Protein AF-A0A1F7NJ65-F1 (afdb_monomer_lite)

Structure (mmCIF, N/CA/C/O backbone):
data_AF-A0A1F7NJ65-F1
#
_entry.id   AF-A0A1F7NJ65-F1
#
loop_
_atom_site.group_PDB
_atom_site.id
_atom_site.type_symbol
_atom_site.label_atom_id
_atom_site.label_alt_id
_atom_site.label_comp_id
_atom_site.label_asym_id
_atom_site.label_entity_id
_atom_site.label_seq_id
_atom_site.pdbx_PDB_ins_code
_atom_site.Cartn_x
_atom_site.Cartn_y
_atom_site.Cartn_z
_atom_site.occupancy
_atom_site.B_iso_or_equiv
_atom_site.auth_seq_id
_atom_site.auth_comp_id
_atom_site.auth_asym_id
_atom_site.auth_atom_id
_atom_site.pdbx_PDB_model_num
ATOM 1 N N . MET A 1 1 ? -47.596 -19.949 31.030 1.00 44.94 1 MET A N 1
ATOM 2 C CA . MET A 1 1 ? -46.712 -19.022 31.767 1.00 44.94 1 MET A CA 1
ATOM 3 C C . MET A 1 1 ? -45.268 -19.390 31.448 1.00 44.94 1 MET A C 1
ATOM 5 O O . MET A 1 1 ? -44.764 -20.345 32.017 1.00 44.94 1 MET A O 1
ATOM 9 N N . ILE A 1 2 ? -44.649 -18.710 30.479 1.00 53.03 2 ILE A N 1
ATOM 10 C CA . ILE A 1 2 ? -43.220 -18.814 30.132 1.00 53.03 2 ILE A CA 1
ATOM 11 C C . ILE A 1 2 ? -42.783 -17.367 29.855 1.00 53.03 2 ILE A C 1
ATOM 13 O O . ILE A 1 2 ? -43.378 -16.756 28.965 1.00 53.03 2 ILE A O 1
ATOM 17 N N . PRO A 1 3 ? -41.855 -16.763 30.617 1.00 53.38 3 PRO A N 1
ATOM 18 C CA . PRO A 1 3 ? -41.428 -15.400 30.338 1.00 53.38 3 PRO A CA 1
ATOM 19 C C . PRO A 1 3 ? -40.442 -15.397 29.163 1.00 53.38 3 PRO A C 1
ATOM 21 O O . PRO A 1 3 ? -39.462 -16.140 29.154 1.00 53.38 3 PRO A O 1
ATOM 24 N N . ALA A 1 4 ? -40.718 -14.558 28.165 1.00 57.25 4 ALA A N 1
ATOM 25 C CA . ALA A 1 4 ? -39.802 -14.259 27.073 1.00 57.25 4 ALA A CA 1
ATOM 26 C C . ALA A 1 4 ? -38.703 -13.315 27.586 1.00 57.25 4 ALA A C 1
ATOM 28 O O . ALA A 1 4 ? -38.975 -12.173 27.952 1.00 57.25 4 ALA A O 1
ATOM 29 N N . ILE A 1 5 ? -37.469 -13.811 27.643 1.00 63.97 5 ILE A N 1
ATOM 30 C CA . ILE A 1 5 ? -36.283 -13.043 28.034 1.00 63.97 5 ILE A CA 1
ATOM 31 C C . ILE A 1 5 ? -35.740 -12.352 26.772 1.00 63.97 5 ILE A C 1
ATOM 33 O O . ILE A 1 5 ? -35.485 -13.045 25.784 1.00 63.97 5 ILE A O 1
ATOM 37 N N . PRO A 1 6 ? -35.549 -11.020 26.757 1.00 54.94 6 PRO A N 1
ATOM 38 C CA . PRO A 1 6 ? -34.983 -10.344 25.601 1.00 54.94 6 PRO A CA 1
ATOM 39 C C . PRO A 1 6 ? -33.472 -10.599 25.553 1.00 54.94 6 PRO A C 1
ATOM 41 O O . PRO A 1 6 ? -32.738 -10.300 26.495 1.00 54.94 6 PRO A O 1
ATOM 44 N N . LEU A 1 7 ? -33.010 -11.170 24.440 1.00 59.16 7 LEU A N 1
ATOM 45 C CA . LEU A 1 7 ? -31.597 -11.402 24.157 1.00 59.16 7 LEU A CA 1
ATOM 46 C C . LEU A 1 7 ? -30.949 -10.058 23.780 1.00 59.16 7 LEU A C 1
ATOM 48 O O . LEU A 1 7 ? -30.997 -9.622 22.631 1.00 59.16 7 LEU A O 1
ATOM 52 N N . ILE A 1 8 ? -30.393 -9.360 24.768 1.00 63.00 8 ILE A N 1
ATOM 53 C CA . ILE A 1 8 ? -29.654 -8.113 24.551 1.00 63.00 8 ILE A CA 1
ATOM 54 C C . ILE A 1 8 ? -28.305 -8.476 23.913 1.00 63.00 8 ILE A C 1
ATOM 56 O O . ILE A 1 8 ? -27.400 -8.967 24.585 1.00 63.00 8 ILE A O 1
ATOM 60 N N . PHE A 1 9 ? -28.169 -8.246 22.606 1.00 57.50 9 PHE A N 1
ATOM 61 C CA . PHE A 1 9 ? -26.882 -8.292 21.910 1.00 57.50 9 PHE A CA 1
ATOM 62 C C . PHE A 1 9 ? -26.057 -7.062 22.315 1.00 57.50 9 PHE A C 1
ATOM 64 O O . PHE A 1 9 ? -26.206 -5.977 21.755 1.00 57.50 9 PHE A O 1
ATOM 71 N N . ALA A 1 10 ? -25.192 -7.223 23.314 1.00 59.59 10 ALA A N 1
ATOM 72 C CA . ALA A 1 10 ? -24.169 -6.237 23.629 1.00 59.59 10 ALA A CA 1
ATOM 73 C C . ALA A 1 10 ? -23.099 -6.249 22.522 1.00 59.59 10 ALA A C 1
ATOM 75 O O . ALA A 1 10 ? -22.352 -7.217 22.374 1.00 59.59 10 ALA A O 1
ATOM 76 N N . ALA A 1 11 ? -23.025 -5.178 21.730 1.00 58.81 11 ALA A N 1
ATOM 77 C CA . ALA A 1 11 ? -21.927 -4.953 20.798 1.00 58.81 11 ALA A CA 1
ATOM 78 C C . ALA A 1 11 ? -20.676 -4.543 21.593 1.00 58.81 11 ALA A C 1
ATOM 80 O O . ALA A 1 11 ? -20.576 -3.416 22.077 1.00 58.81 11 ALA A O 1
ATOM 81 N N . ALA A 1 12 ? -19.729 -5.465 21.758 1.00 56.62 12 ALA A N 1
ATOM 82 C CA . ALA A 1 12 ? -18.432 -5.162 22.348 1.00 56.62 12 ALA A CA 1
ATOM 83 C C . ALA A 1 12 ? -17.613 -4.295 21.376 1.00 56.62 12 ALA A C 1
ATOM 85 O O . ALA A 1 12 ? -17.149 -4.771 20.339 1.00 56.62 12 ALA A O 1
ATOM 86 N N . ALA A 1 13 ? -17.433 -3.017 21.710 1.00 57.75 13 ALA A N 1
ATOM 87 C CA . ALA A 1 13 ? -16.469 -2.152 21.045 1.00 57.75 13 ALA A CA 1
ATOM 88 C C . ALA A 1 13 ? -15.057 -2.543 21.511 1.00 57.75 13 ALA A C 1
ATOM 90 O O . ALA A 1 13 ? -14.641 -2.203 22.617 1.00 57.75 13 ALA A O 1
ATOM 91 N N . PHE A 1 14 ? -14.328 -3.288 20.678 1.00 50.97 14 PHE A N 1
ATOM 92 C CA . PHE A 1 14 ? -12.894 -3.508 20.871 1.00 50.97 14 PHE A CA 1
ATOM 93 C C . PHE A 1 14 ? -12.166 -2.179 20.636 1.00 50.97 14 PHE A C 1
ATOM 95 O O . PHE A 1 14 ? -12.071 -1.706 19.502 1.00 50.97 14 PHE A O 1
ATOM 102 N N . ALA A 1 15 ? -11.693 -1.556 21.715 1.00 53.38 15 ALA A N 1
ATOM 103 C CA . ALA A 1 15 ? -10.816 -0.397 21.637 1.00 53.38 15 ALA A CA 1
ATOM 104 C C . ALA A 1 15 ? -9.479 -0.813 21.005 1.00 53.38 15 ALA A C 1
ATOM 106 O O . ALA A 1 15 ? -8.904 -1.831 21.382 1.00 53.38 15 ALA A O 1
ATOM 107 N N . ALA A 1 16 ? -9.001 -0.030 20.035 1.00 57.25 16 ALA A N 1
ATOM 108 C CA . ALA A 1 16 ? -7.691 -0.223 19.429 1.00 57.25 16 ALA A CA 1
ATOM 109 C C . ALA A 1 16 ? -6.605 -0.022 20.498 1.00 57.25 16 ALA A C 1
ATOM 111 O O . ALA A 1 16 ? -6.458 1.073 21.042 1.00 57.25 16 ALA A O 1
ATOM 112 N N . SER A 1 17 ? -5.870 -1.083 20.820 1.00 55.56 17 SER A N 1
ATOM 113 C CA . SER A 1 17 ? -4.742 -1.044 21.747 1.00 55.56 17 SER A CA 1
ATOM 114 C C . SER A 1 17 ? -3.688 -0.054 21.246 1.00 55.56 17 SER A C 1
ATOM 116 O O . SER A 1 17 ? -3.368 -0.034 20.060 1.00 55.56 17 SER A O 1
ATOM 118 N N . GLY A 1 18 ? -3.114 0.758 22.141 1.00 64.69 18 GLY A N 1
ATOM 119 C CA . GLY A 1 18 ? -2.093 1.771 21.814 1.00 64.69 18 GLY A CA 1
ATOM 120 C C . GLY A 1 18 ? -0.747 1.216 21.322 1.00 64.69 18 GLY A C 1
ATOM 121 O O . GLY A 1 18 ? 0.216 1.968 21.202 1.00 64.69 18 GLY A O 1
ATOM 122 N N . VAL A 1 19 ? -0.665 -0.089 21.056 1.00 71.56 19 VAL A N 1
ATOM 123 C CA . VAL A 1 19 ? 0.489 -0.737 20.436 1.00 71.56 19 VAL A CA 1
ATOM 124 C C . VAL A 1 19 ? 0.377 -0.550 18.928 1.00 71.56 19 VAL A C 1
ATOM 126 O O . VAL A 1 19 ? -0.487 -1.141 18.278 1.00 71.56 19 VAL A O 1
ATOM 129 N N . THR A 1 20 ? 1.250 0.285 18.370 1.00 85.75 20 THR A N 1
ATOM 130 C CA . THR A 1 20 ? 1.379 0.467 16.926 1.00 85.75 20 THR A CA 1
ATOM 131 C C . THR A 1 20 ? 2.460 -0.458 16.373 1.00 85.75 20 THR A C 1
ATOM 133 O O . THR A 1 20 ? 3.559 -0.579 16.910 1.00 85.75 20 THR A O 1
ATOM 136 N N . GLY A 1 21 ? 2.122 -1.153 15.293 1.00 92.00 21 GLY A N 1
ATOM 137 C CA . GLY A 1 21 ? 3.034 -1.921 14.462 1.00 92.00 21 GLY A CA 1
ATOM 138 C C . GLY A 1 21 ? 3.234 -1.252 13.105 1.00 92.00 21 GLY A C 1
ATOM 139 O O . GLY A 1 21 ? 2.651 -0.211 12.796 1.00 92.00 21 GLY A O 1
ATOM 140 N N . VAL A 1 22 ? 4.067 -1.874 12.275 1.00 95.06 22 VAL A N 1
ATOM 141 C CA . VAL A 1 22 ? 4.400 -1.364 10.944 1.00 95.06 22 VAL A CA 1
ATOM 142 C C . VAL A 1 22 ? 4.091 -2.424 9.903 1.00 95.06 22 VAL A C 1
ATOM 144 O O . VAL A 1 22 ? 4.609 -3.537 9.972 1.00 95.06 22 VAL A O 1
ATOM 147 N N . ILE A 1 23 ? 3.305 -2.046 8.900 1.00 94.75 23 ILE A N 1
ATOM 148 C CA . ILE A 1 23 ? 3.167 -2.799 7.657 1.00 94.75 23 ILE A CA 1
ATOM 149 C C . ILE A 1 23 ? 4.142 -2.194 6.649 1.00 94.75 23 ILE A C 1
ATOM 151 O O . ILE A 1 23 ? 4.025 -1.023 6.284 1.00 94.75 23 ILE A O 1
ATOM 155 N N . GLU A 1 24 ? 5.099 -2.998 6.198 1.00 94.44 24 GLU A N 1
ATOM 156 C CA . GLU A 1 24 ? 6.103 -2.611 5.211 1.00 94.44 24 GLU A CA 1
ATOM 157 C C . GLU A 1 24 ? 6.141 -3.638 4.077 1.00 94.44 24 GLU A C 1
ATOM 159 O O . GLU A 1 24 ? 5.986 -4.837 4.312 1.00 94.44 24 GLU A O 1
ATOM 164 N N . GLY A 1 25 ? 6.347 -3.176 2.846 1.00 91.25 25 GLY A N 1
ATOM 165 C CA . GLY A 1 25 ? 6.436 -4.056 1.687 1.00 91.25 25 GLY A CA 1
ATOM 166 C C . GLY A 1 25 ? 7.095 -3.393 0.486 1.00 91.25 25 GLY A C 1
ATOM 167 O O . GLY A 1 25 ? 7.250 -2.173 0.432 1.00 91.25 25 GLY A O 1
ATOM 168 N N . ALA A 1 26 ? 7.491 -4.215 -0.485 1.00 90.88 26 ALA A N 1
ATOM 169 C CA . ALA A 1 26 ? 7.996 -3.742 -1.768 1.00 90.88 26 ALA A CA 1
ATOM 170 C C . ALA A 1 26 ? 6.833 -3.351 -2.693 1.00 90.88 26 ALA A C 1
ATOM 172 O O . ALA A 1 26 ? 5.807 -4.031 -2.729 1.00 90.88 26 ALA A O 1
ATOM 173 N N . LEU A 1 27 ? 7.018 -2.282 -3.464 1.00 89.56 27 LEU A N 1
ATOM 174 C CA . LEU A 1 27 ? 6.089 -1.832 -4.495 1.00 89.56 27 LEU A CA 1
ATOM 175 C C . LEU A 1 27 ? 6.560 -2.325 -5.857 1.00 89.56 27 LEU A C 1
ATOM 177 O O . LEU A 1 27 ? 7.733 -2.195 -6.187 1.00 89.56 27 LEU A O 1
ATOM 181 N N . GLY A 1 28 ? 5.639 -2.871 -6.644 1.00 84.75 28 GLY A N 1
ATOM 182 C CA . GLY A 1 28 ? 5.859 -3.214 -8.045 1.00 84.75 28 GLY A CA 1
ATOM 183 C C . GLY A 1 28 ? 4.660 -2.768 -8.868 1.00 84.75 28 GLY A C 1
ATOM 184 O O . GLY A 1 28 ? 3.524 -2.881 -8.406 1.00 84.75 28 GLY A O 1
ATOM 185 N N . TYR A 1 29 ? 4.913 -2.258 -10.070 1.00 84.62 29 TYR A N 1
ATOM 186 C CA . TYR A 1 29 ? 3.882 -1.768 -10.978 1.00 84.62 29 TYR A CA 1
ATOM 187 C C . TYR A 1 29 ? 4.115 -2.345 -12.382 1.00 84.62 29 TYR A C 1
ATOM 189 O O . TYR A 1 29 ? 5.256 -2.335 -12.844 1.00 84.62 29 TYR A O 1
ATOM 197 N N . PRO A 1 30 ? 3.080 -2.877 -13.060 1.00 76.50 30 PRO A N 1
ATOM 198 C CA . PRO A 1 30 ? 3.196 -3.415 -14.414 1.00 76.50 30 PRO A CA 1
ATOM 199 C C . PRO A 1 30 ? 3.249 -2.276 -15.451 1.00 76.50 30 PRO A C 1
ATOM 201 O O . PRO A 1 30 ? 2.320 -2.080 -16.230 1.00 76.50 30 PRO A O 1
ATOM 204 N N . GLY A 1 31 ? 4.327 -1.493 -15.428 1.00 76.81 31 GLY A N 1
ATOM 205 C CA . GLY A 1 31 ? 4.576 -0.349 -16.305 1.00 76.81 31 GLY A CA 1
ATOM 206 C C . GLY A 1 31 ? 5.980 0.217 -16.086 1.00 76.81 31 GLY A C 1
ATOM 207 O O . GLY A 1 31 ? 6.716 -0.277 -15.234 1.00 76.81 31 GLY A O 1
ATOM 208 N N . GLU A 1 32 ? 6.357 1.238 -16.857 1.00 75.69 32 GLU A N 1
ATOM 209 C CA . GLU A 1 32 ? 7.694 1.846 -16.747 1.00 75.69 32 GLU A CA 1
ATOM 210 C C . GLU A 1 32 ? 7.857 2.681 -15.470 1.00 75.69 32 GLU A C 1
ATOM 212 O O . GLU A 1 32 ? 8.942 2.721 -14.896 1.00 75.69 32 GLU A O 1
ATOM 217 N N . GLU A 1 33 ? 6.771 3.288 -14.984 1.00 80.81 33 GLU A N 1
ATOM 218 C CA . GLU A 1 33 ? 6.784 4.165 -13.813 1.00 80.81 33 GLU A CA 1
ATOM 219 C C . GLU A 1 33 ? 5.571 3.923 -12.909 1.00 80.81 33 GLU A C 1
ATOM 221 O O . GLU A 1 33 ? 4.470 3.613 -13.373 1.00 80.81 33 GLU A O 1
ATOM 226 N N . ILE A 1 34 ? 5.772 4.085 -11.598 1.00 83.44 34 ILE A N 1
ATOM 227 C CA . ILE A 1 34 ? 4.690 4.040 -10.612 1.00 83.44 34 ILE A CA 1
ATOM 228 C C . ILE A 1 34 ? 3.962 5.392 -10.621 1.00 83.44 34 ILE A C 1
ATOM 230 O O . ILE A 1 34 ? 4.623 6.419 -10.453 1.00 83.44 34 ILE A O 1
ATOM 234 N N . PRO A 1 35 ? 2.620 5.427 -10.743 1.00 84.56 35 PRO A N 1
ATOM 235 C CA . PRO A 1 35 ? 1.873 6.679 -10.687 1.00 84.56 35 PRO A CA 1
ATOM 236 C C . PRO A 1 35 ? 2.151 7.447 -9.387 1.00 84.56 35 PRO A C 1
ATOM 238 O O . PRO A 1 35 ? 2.067 6.883 -8.295 1.00 84.56 35 PRO A O 1
ATOM 241 N N . GLY A 1 36 ? 2.459 8.743 -9.488 1.00 85.38 36 GLY A N 1
ATOM 242 C CA . GLY A 1 36 ? 2.779 9.582 -8.321 1.00 85.38 36 GLY A CA 1
ATOM 243 C C . GLY A 1 36 ? 1.597 9.815 -7.371 1.00 85.38 36 GLY A C 1
ATOM 244 O O . GLY A 1 36 ? 1.785 10.204 -6.223 1.00 85.38 36 GLY A O 1
ATOM 245 N N . ASP A 1 37 ? 0.377 9.558 -7.836 1.00 90.00 37 ASP A N 1
ATOM 246 C CA . ASP A 1 37 ? -0.855 9.601 -7.051 1.00 90.00 37 ASP A CA 1
ATOM 247 C C . ASP A 1 37 ? -1.242 8.229 -6.467 1.00 90.00 37 ASP A C 1
ATOM 249 O O . ASP A 1 37 ? -2.275 8.103 -5.797 1.00 90.00 37 ASP A O 1
ATOM 253 N N . MET A 1 38 ? -0.439 7.191 -6.731 1.00 92.06 38 MET A N 1
ATOM 254 C CA . MET A 1 38 ? -0.644 5.872 -6.156 1.00 92.06 38 MET A CA 1
ATOM 255 C C . MET A 1 38 ? -0.407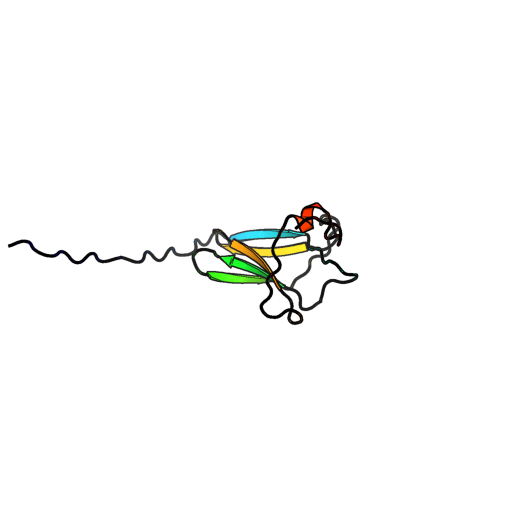 5.931 -4.648 1.00 92.06 38 MET A C 1
ATOM 257 O O . MET A 1 38 ? 0.572 6.488 -4.159 1.00 92.06 38 MET A O 1
ATOM 261 N N . LYS A 1 39 ? -1.310 5.309 -3.898 1.00 94.38 39 LYS A N 1
ATOM 262 C CA . LYS A 1 39 ? -1.179 5.133 -2.455 1.00 94.38 39 LYS A CA 1
ATOM 263 C C . LYS A 1 39 ? -1.447 3.694 -2.068 1.00 94.38 39 LYS A C 1
ATOM 265 O O . LYS A 1 39 ? -2.234 2.998 -2.713 1.00 94.38 39 LYS A O 1
ATOM 270 N N . VAL A 1 40 ? -0.832 3.281 -0.969 1.00 95.44 40 VAL A N 1
ATOM 271 C CA . VAL A 1 40 ? -1.083 1.987 -0.339 1.00 95.44 40 VAL A CA 1
ATOM 272 C C . VAL A 1 40 ? -1.917 2.220 0.906 1.00 95.44 40 VAL A C 1
ATOM 274 O O . VAL A 1 40 ? -1.585 3.073 1.726 1.00 95.44 40 VAL A O 1
ATOM 277 N N . CYS A 1 41 ? -3.003 1.472 1.041 1.00 96.25 41 CYS A N 1
ATOM 278 C CA . CYS A 1 41 ? -3.913 1.541 2.170 1.00 96.25 41 CYS A CA 1
ATOM 279 C C . CYS A 1 41 ? -4.009 0.179 2.857 1.00 96.25 41 CYS A C 1
ATOM 281 O O . CYS A 1 41 ? -4.091 -0.858 2.201 1.00 96.25 41 CYS A O 1
ATOM 283 N N . ALA A 1 42 ? -4.042 0.196 4.184 1.00 96.81 42 ALA A N 1
ATOM 284 C CA . ALA A 1 42 ? -4.370 -0.938 5.029 1.00 96.81 42 ALA A CA 1
ATOM 285 C C . ALA A 1 42 ? -5.749 -0.696 5.657 1.00 96.81 42 ALA A C 1
ATOM 287 O O . ALA A 1 42 ? -5.927 0.238 6.437 1.00 96.81 42 ALA A O 1
ATOM 288 N N . GLU A 1 43 ? -6.732 -1.526 5.314 1.00 96.81 43 GLU A N 1
ATOM 289 C CA . GLU A 1 43 ? -8.085 -1.478 5.876 1.00 96.81 43 GLU A CA 1
ATOM 290 C C . GLU A 1 43 ? -8.229 -2.529 6.973 1.00 96.81 43 GLU A C 1
ATOM 292 O O . GLU A 1 43 ? -8.077 -3.724 6.712 1.00 96.81 43 GL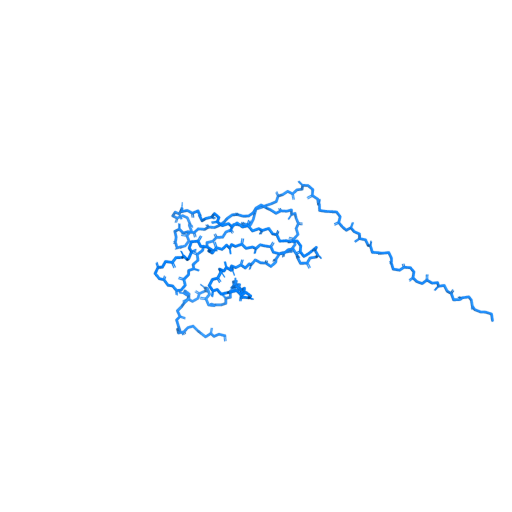U A O 1
ATOM 297 N N . ASN A 1 44 ? -8.525 -2.096 8.198 1.00 95.94 44 ASN A N 1
ATOM 298 C CA . ASN A 1 44 ? -8.760 -3.006 9.310 1.00 95.94 44 ASN A CA 1
ATOM 299 C C . ASN A 1 44 ? -10.033 -3.823 9.047 1.00 95.94 44 ASN A C 1
ATOM 301 O O . ASN A 1 44 ? -11.110 -3.278 8.801 1.00 95.94 44 ASN A O 1
ATOM 305 N N . LEU A 1 45 ? -9.926 -5.146 9.129 1.00 94.69 45 LEU A N 1
ATOM 306 C CA . LEU A 1 45 ? -11.019 -6.064 8.819 1.00 94.69 45 LEU A CA 1
ATOM 307 C C . LEU A 1 45 ? -12.217 -5.928 9.763 1.00 94.69 45 LEU A C 1
ATOM 309 O O . LEU A 1 45 ? -13.342 -6.195 9.333 1.00 94.69 45 LEU A O 1
ATOM 313 N N . VAL A 1 46 ? -11.971 -5.522 11.011 1.00 94.12 46 VAL A N 1
ATOM 314 C CA . VAL A 1 46 ? -12.973 -5.401 12.075 1.00 94.12 46 VAL A CA 1
ATOM 315 C C . VAL A 1 46 ? -13.560 -3.994 12.096 1.00 94.12 46 VAL A C 1
ATOM 317 O O . VAL A 1 46 ? -14.767 -3.839 11.947 1.00 94.12 46 VAL A O 1
ATOM 320 N N . THR A 1 47 ? -12.720 -2.965 12.234 1.00 93.94 47 THR A N 1
ATOM 321 C CA . THR A 1 47 ? -13.187 -1.577 12.407 1.00 93.94 47 THR A CA 1
ATOM 322 C C . THR A 1 47 ? -13.495 -0.871 11.092 1.00 93.94 47 THR A C 1
ATOM 324 O O . THR A 1 47 ? -14.093 0.201 11.103 1.00 93.94 47 THR A O 1
ATOM 327 N N . LYS A 1 48 ? -13.063 -1.439 9.957 1.00 94.62 48 LYS A N 1
ATOM 328 C CA . LYS A 1 48 ? -13.107 -0.821 8.618 1.00 94.62 48 LYS A CA 1
ATOM 329 C C . LYS A 1 48 ? -12.324 0.488 8.496 1.00 94.62 48 LYS A C 1
ATOM 331 O O . LYS A 1 48 ? -12.381 1.143 7.458 1.00 94.62 48 LYS A O 1
ATOM 336 N N . GLN A 1 49 ? -11.544 0.850 9.515 1.00 95.00 49 GLN A N 1
ATOM 337 C CA . GLN A 1 49 ? -10.673 2.014 9.473 1.00 95.00 49 GLN A CA 1
ATOM 338 C C . GLN A 1 49 ? -9.525 1.789 8.487 1.00 95.00 49 GLN A C 1
ATOM 340 O O . GLN A 1 49 ? -8.915 0.718 8.467 1.00 95.00 49 GLN A O 1
ATOM 345 N N . GLN A 1 50 ? -9.230 2.808 7.682 1.00 95.38 50 GLN A N 1
ATOM 346 C CA . GLN A 1 50 ? -8.157 2.775 6.694 1.00 95.38 50 GLN A CA 1
ATOM 347 C C . GLN A 1 50 ? -6.977 3.639 7.125 1.00 95.38 50 GLN A C 1
ATOM 349 O O . GLN A 1 50 ? -7.152 4.769 7.579 1.00 95.38 50 GLN A O 1
ATOM 354 N N . TYR A 1 51 ? -5.779 3.110 6.906 1.00 95.75 51 TYR A N 1
ATOM 355 C CA . TYR A 1 51 ? -4.506 3.790 7.114 1.00 95.75 51 TYR A CA 1
ATOM 356 C C . TYR A 1 51 ? -3.769 3.793 5.782 1.00 95.75 51 TYR A C 1
ATOM 358 O O . TYR A 1 51 ? -3.468 2.725 5.254 1.00 95.75 51 TYR A O 1
ATOM 366 N N . CYS A 1 52 ? -3.524 4.969 5.209 1.00 95.50 52 CYS A N 1
ATOM 367 C CA . CYS A 1 52 ? -2.945 5.088 3.874 1.00 95.50 52 CYS A CA 1
ATOM 368 C C . CYS A 1 52 ? -1.625 5.852 3.900 1.00 95.50 52 CYS A C 1
ATOM 370 O O . CYS A 1 52 ? -1.474 6.817 4.646 1.00 95.50 52 CYS A O 1
ATOM 372 N N . THR A 1 53 ? -0.710 5.465 3.018 1.00 95.38 53 THR A N 1
ATOM 373 C CA . THR A 1 53 ? 0.524 6.195 2.734 1.00 95.38 53 THR A CA 1
ATOM 374 C C . THR A 1 53 ? 0.657 6.427 1.233 1.00 95.38 53 THR A C 1
ATOM 376 O O . THR A 1 53 ? 0.413 5.522 0.435 1.00 95.38 53 THR A O 1
ATOM 379 N N . ALA A 1 54 ? 1.031 7.648 0.858 1.00 93.06 54 ALA A N 1
ATOM 380 C CA . ALA A 1 54 ? 1.485 7.991 -0.492 1.00 93.06 54 ALA A CA 1
ATOM 381 C C . ALA A 1 54 ? 3.021 8.102 -0.557 1.00 93.06 54 ALA A C 1
ATOM 383 O O . ALA A 1 54 ? 3.584 8.430 -1.594 1.00 93.06 54 ALA A O 1
ATOM 384 N N . ALA A 1 55 ? 3.713 7.863 0.564 1.00 91.62 55 ALA A N 1
ATOM 385 C CA . ALA A 1 55 ? 5.163 7.936 0.614 1.00 91.62 55 ALA A CA 1
ATOM 386 C C . ALA A 1 55 ? 5.766 6.658 0.022 1.00 91.62 55 ALA A C 1
ATOM 388 O O . ALA A 1 55 ? 5.657 5.574 0.605 1.00 91.62 55 ALA A O 1
ATOM 389 N N . HIS A 1 56 ? 6.425 6.805 -1.123 1.00 91.19 56 HIS A N 1
ATOM 390 C CA . HIS A 1 56 ? 7.265 5.767 -1.702 1.00 91.19 56 HIS A CA 1
ATOM 391 C C . HIS A 1 56 ? 8.683 5.891 -1.145 1.00 91.19 56 HIS A 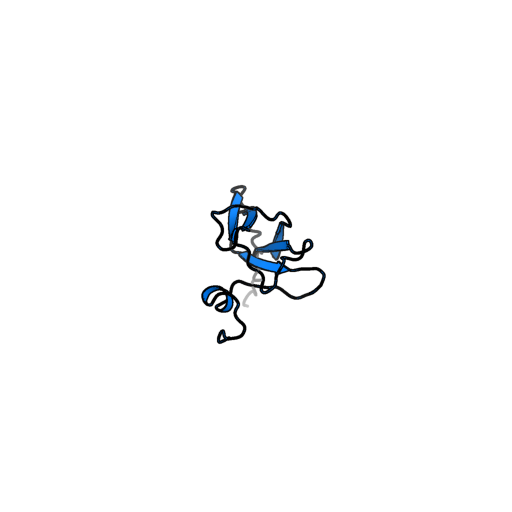C 1
ATOM 393 O O . HIS A 1 56 ? 9.269 6.971 -1.116 1.00 91.19 56 HIS A O 1
ATOM 399 N N . ILE A 1 57 ? 9.224 4.776 -0.665 1.00 93.19 57 ILE A N 1
ATOM 400 C CA . ILE A 1 57 ? 10.554 4.704 -0.066 1.00 93.19 57 ILE A CA 1
ATOM 401 C C . ILE A 1 57 ? 11.489 4.063 -1.083 1.00 93.19 57 ILE A C 1
ATOM 403 O O . ILE A 1 57 ? 11.376 2.867 -1.357 1.00 93.19 57 ILE A O 1
ATOM 407 N N . GLU A 1 58 ? 12.438 4.838 -1.595 1.00 91.56 58 GLU A N 1
ATOM 408 C CA . GLU A 1 58 ? 13.523 4.326 -2.427 1.00 91.56 58 GLU A CA 1
ATOM 409 C C . GLU A 1 58 ? 14.577 3.638 -1.562 1.00 91.56 58 GLU A C 1
ATOM 411 O O . GLU A 1 58 ? 15.221 4.248 -0.705 1.00 91.56 58 GLU A O 1
ATOM 416 N N . ASN A 1 59 ? 14.748 2.334 -1.756 1.00 91.94 59 ASN A N 1
ATO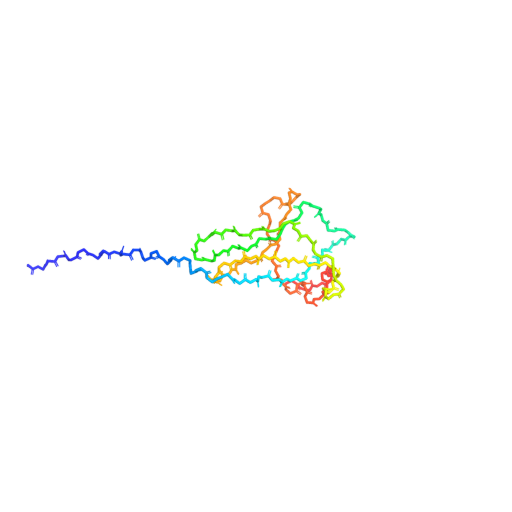M 417 C CA . ASN A 1 59 ? 15.777 1.568 -1.075 1.00 91.94 59 ASN A CA 1
ATOM 418 C C . ASN A 1 59 ? 16.086 0.270 -1.832 1.00 91.94 59 ASN A C 1
ATOM 420 O O . ASN A 1 59 ? 15.185 -0.491 -2.186 1.00 91.94 59 ASN A O 1
ATOM 424 N N . LYS A 1 60 ? 17.378 -0.042 -1.986 1.00 90.69 60 LYS A N 1
ATOM 425 C CA . LYS A 1 60 ? 17.864 -1.268 -2.644 1.00 90.69 60 LYS A CA 1
ATOM 426 C C . LYS A 1 60 ? 17.415 -2.566 -1.959 1.00 90.69 60 LYS A C 1
ATOM 428 O O . LYS A 1 60 ? 17.505 -3.624 -2.568 1.00 90.69 60 LYS A O 1
ATOM 433 N N . ARG A 1 61 ? 16.940 -2.504 -0.707 1.00 90.62 61 ARG A N 1
ATOM 434 C CA . ARG A 1 61 ? 16.377 -3.663 0.007 1.00 90.62 61 ARG A CA 1
ATOM 435 C C . ARG A 1 61 ? 15.042 -4.139 -0.568 1.00 90.62 61 ARG A C 1
ATOM 437 O O . ARG A 1 61 ? 14.669 -5.288 -0.350 1.00 90.62 61 ARG A O 1
ATOM 444 N N . TYR A 1 62 ? 14.303 -3.269 -1.258 1.00 88.69 62 TYR A N 1
ATOM 445 C CA . TYR A 1 62 ? 13.032 -3.639 -1.870 1.00 88.69 62 TYR A CA 1
ATOM 446 C C . TYR A 1 62 ? 13.263 -4.257 -3.248 1.00 88.69 62 TYR A C 1
ATOM 448 O O . TYR A 1 62 ? 14.099 -3.786 -4.015 1.00 88.69 62 TYR A O 1
ATOM 456 N N . ARG A 1 63 ? 12.472 -5.284 -3.586 1.00 83.69 63 ARG A N 1
ATOM 457 C CA . ARG A 1 63 ? 12.633 -6.085 -4.814 1.00 83.69 63 ARG A CA 1
ATOM 458 C C . ARG A 1 63 ? 12.711 -5.254 -6.102 1.00 83.69 63 ARG A C 1
ATOM 460 O O . ARG A 1 63 ? 13.437 -5.637 -7.009 1.00 83.69 63 ARG A O 1
ATOM 467 N N . TYR A 1 64 ? 11.985 -4.140 -6.168 1.00 82.44 64 TYR A N 1
ATOM 468 C CA . TYR A 1 64 ? 11.944 -3.244 -7.328 1.00 82.44 64 TYR A CA 1
ATOM 469 C C . TYR A 1 64 ? 12.479 -1.840 -6.997 1.00 82.44 64 TYR A C 1
ATOM 471 O O . TYR A 1 64 ? 12.105 -0.862 -7.632 1.00 82.44 64 TYR A O 1
ATOM 479 N N . GLY A 1 65 ? 13.303 -1.714 -5.950 1.00 87.50 65 GLY A N 1
ATOM 480 C CA . GLY A 1 65 ? 13.880 -0.440 -5.504 1.00 87.50 65 GLY A CA 1
ATOM 481 C C . GLY A 1 65 ? 12.919 0.488 -4.754 1.00 87.50 65 GLY A C 1
ATOM 482 O O . GLY A 1 65 ? 13.383 1.394 -4.069 1.00 87.50 65 GLY A O 1
ATOM 483 N N . LEU A 1 66 ? 11.609 0.237 -4.813 1.00 91.31 66 LEU A N 1
ATOM 484 C CA . LEU A 1 66 ? 10.573 1.018 -4.140 1.00 91.31 66 LEU A CA 1
ATOM 485 C C . LEU A 1 66 ? 9.811 0.174 -3.120 1.00 91.31 66 LEU A C 1
ATOM 487 O O . LEU A 1 66 ? 9.537 -1.008 -3.338 1.00 91.31 66 LEU A O 1
ATOM 491 N N . GLY A 1 67 ? 9.432 0.796 -2.011 1.00 93.12 67 GLY A N 1
ATOM 492 C CA . GLY A 1 67 ? 8.592 0.192 -0.985 1.00 93.12 67 GLY A CA 1
ATOM 493 C C . GLY A 1 67 ? 7.686 1.205 -0.302 1.00 93.12 67 GLY A C 1
ATOM 494 O O . GLY A 1 67 ? 7.714 2.396 -0.607 1.00 93.12 67 GLY A O 1
ATOM 495 N N . TYR A 1 68 ? 6.877 0.724 0.630 1.00 94.31 68 TYR A N 1
ATOM 496 C CA . TYR A 1 68 ? 5.947 1.535 1.409 1.00 94.31 68 TYR A CA 1
ATOM 497 C C . TYR A 1 68 ? 6.019 1.158 2.885 1.00 94.31 68 TYR A C 1
ATOM 499 O O . TYR A 1 68 ? 6.430 0.051 3.234 1.00 94.31 68 TYR A O 1
ATOM 507 N N . ARG A 1 69 ? 5.578 2.077 3.744 1.00 95.50 69 ARG A N 1
ATOM 508 C CA . ARG A 1 69 ? 5.500 1.885 5.193 1.00 95.50 69 ARG A CA 1
ATOM 509 C C . ARG A 1 69 ? 4.228 2.530 5.738 1.00 95.50 69 ARG A C 1
ATOM 511 O O . ARG A 1 69 ? 3.971 3.698 5.454 1.00 95.50 69 ARG A O 1
ATOM 518 N N . ILE A 1 70 ? 3.447 1.779 6.511 1.00 95.44 70 ILE A N 1
ATOM 519 C CA . ILE A 1 70 ? 2.214 2.245 7.159 1.00 95.44 70 ILE A CA 1
ATOM 520 C C . ILE A 1 70 ? 2.271 1.851 8.632 1.00 95.44 70 ILE A C 1
ATOM 522 O O . ILE A 1 70 ? 2.461 0.679 8.952 1.00 95.44 70 ILE A O 1
ATOM 526 N N . GLU A 1 71 ? 2.094 2.822 9.520 1.00 95.06 71 GLU A N 1
ATOM 527 C CA . GLU A 1 71 ? 1.940 2.574 10.953 1.00 95.06 71 GLU A CA 1
ATOM 528 C C . GLU A 1 71 ? 0.467 2.321 11.264 1.00 95.06 71 GLU A C 1
ATOM 530 O O . GLU A 1 71 ? -0.406 3.105 10.884 1.00 95.06 71 GLU A O 1
ATOM 535 N N . VAL A 1 72 ? 0.183 1.195 11.915 1.00 94.31 72 VAL A N 1
ATOM 536 C CA . VAL A 1 72 ? -1.180 0.746 12.218 1.00 94.31 72 VAL A CA 1
ATOM 537 C C . VAL A 1 72 ? -1.238 0.175 13.631 1.00 94.31 72 VAL A C 1
ATOM 539 O O . VAL A 1 72 ? -0.245 -0.390 14.087 1.00 94.31 72 VAL A O 1
ATOM 542 N N . PRO A 1 73 ? -2.369 0.282 14.346 1.00 94.69 73 PRO A N 1
ATOM 543 C CA . PRO A 1 73 ? -2.547 -0.464 15.586 1.00 94.69 73 PRO A CA 1
ATOM 544 C C . PRO A 1 73 ? -2.581 -1.975 15.316 1.00 94.69 73 PRO A C 1
ATOM 546 O O . PRO A 1 73 ? -2.664 -2.424 14.169 1.00 94.69 73 PRO A O 1
ATOM 549 N N . GLU A 1 74 ? -2.527 -2.775 16.377 1.00 92.44 74 GLU A N 1
ATOM 550 C CA . GLU A 1 74 ? -2.706 -4.218 16.240 1.00 92.44 74 GLU A CA 1
ATOM 551 C C . GLU A 1 74 ? -4.050 -4.571 15.582 1.00 92.44 74 GLU A C 1
ATOM 553 O O . GLU A 1 74 ? -5.096 -3.966 15.836 1.00 92.44 74 GLU A O 1
ATOM 558 N N . GLY A 1 75 ? -4.029 -5.570 14.704 1.00 91.94 75 GLY A N 1
ATOM 559 C CA . GLY A 1 75 ? -5.229 -5.997 14.005 1.00 91.94 75 GLY A CA 1
ATOM 560 C C . GLY A 1 75 ? -4.934 -6.810 12.758 1.00 91.94 75 GLY A C 1
ATOM 561 O O . GLY A 1 75 ? -3.789 -7.112 12.424 1.00 91.94 75 GLY A O 1
ATOM 562 N N . ARG A 1 76 ? -6.006 -7.165 12.050 1.00 94.19 76 ARG A N 1
ATOM 563 C CA . ARG A 1 76 ? -5.928 -7.841 10.753 1.00 94.19 76 ARG A CA 1
ATOM 564 C C . ARG A 1 76 ? -6.362 -6.875 9.667 1.00 94.19 76 ARG A C 1
ATOM 566 O O . ARG A 1 76 ? -7.401 -6.231 9.811 1.00 94.19 76 ARG A O 1
ATOM 573 N N . TYR A 1 77 ? -5.592 -6.810 8.589 1.00 95.12 77 TYR A N 1
ATOM 574 C CA . TYR A 1 77 ? -5.746 -5.786 7.567 1.00 95.12 77 TYR A CA 1
ATOM 575 C C . TYR A 1 77 ? -5.824 -6.384 6.168 1.00 95.12 77 TYR A C 1
ATOM 577 O O . TYR A 1 77 ? -5.090 -7.313 5.834 1.00 95.12 77 TYR A O 1
ATOM 585 N N . HIS A 1 78 ? -6.671 -5.797 5.330 1.00 96.00 78 HIS A N 1
ATOM 586 C CA . HIS A 1 78 ? -6.558 -5.910 3.884 1.00 96.00 78 HIS A CA 1
ATOM 587 C C . HIS A 1 78 ? -5.674 -4.778 3.371 1.00 96.00 78 HIS A C 1
ATOM 589 O O . HIS A 1 78 ? -6.035 -3.608 3.490 1.00 96.00 78 HIS A O 1
ATOM 595 N N . VAL A 1 79 ? -4.525 -5.129 2.796 1.00 95.62 79 VAL A N 1
ATOM 596 C CA . VAL A 1 79 ? -3.591 -4.162 2.214 1.00 95.62 79 VAL A CA 1
ATOM 597 C C . VAL A 1 79 ? -3.796 -4.109 0.708 1.00 95.62 79 VAL A C 1
ATOM 599 O O . VAL A 1 79 ? -3.789 -5.149 0.051 1.00 95.62 79 VAL A O 1
ATOM 602 N N . PHE A 1 80 ? -3.983 -2.910 0.167 1.00 95.06 80 PHE A N 1
ATOM 603 C CA . PHE A 1 80 ? -4.187 -2.699 -1.261 1.00 95.06 80 PHE A CA 1
ATOM 604 C C . PHE A 1 80 ? -3.577 -1.388 -1.744 1.00 95.06 80 PHE A C 1
ATOM 606 O O . PHE A 1 80 ? -3.477 -0.418 -0.992 1.00 95.06 80 PHE A O 1
ATOM 613 N N . ALA A 1 81 ? -3.222 -1.346 -3.025 1.00 93.62 81 ALA A N 1
ATOM 614 C CA . ALA A 1 81 ? -2.859 -0.123 -3.724 1.00 93.62 81 ALA A CA 1
ATOM 615 C C . ALA A 1 81 ? -4.054 0.445 -4.504 1.00 93.62 81 ALA A C 1
ATOM 617 O O . ALA A 1 81 ? -4.949 -0.288 -4.940 1.00 93.62 81 ALA A O 1
ATOM 618 N N . THR A 1 82 ? -4.077 1.765 -4.670 1.00 93.25 82 THR A N 1
ATOM 619 C CA . THR A 1 82 ? -5.080 2.484 -5.463 1.00 93.25 82 THR A CA 1
ATOM 620 C C . THR A 1 82 ? -4.480 3.770 -6.038 1.00 93.25 82 THR A C 1
ATOM 622 O O . THR A 1 82 ? -3.554 4.333 -5.458 1.00 93.25 82 THR A O 1
ATOM 625 N N . THR A 1 83 ? -5.003 4.232 -7.172 1.00 91.62 83 THR A N 1
ATOM 626 C CA . THR A 1 83 ? -4.611 5.466 -7.880 1.00 91.62 83 THR A CA 1
ATOM 627 C C . THR A 1 83 ? -5.879 6.168 -8.372 1.00 91.62 83 THR A C 1
ATOM 629 O O . THR A 1 83 ? -6.916 5.525 -8.576 1.00 91.62 83 THR A O 1
ATOM 632 N N . ALA A 1 84 ? -5.833 7.486 -8.558 1.00 88.38 84 ALA A N 1
ATOM 633 C CA . ALA A 1 84 ? -6.955 8.265 -9.064 1.00 88.38 84 ALA A CA 1
ATOM 634 C C . ALA A 1 84 ? -7.319 7.906 -10.511 1.00 88.38 84 ALA A C 1
ATOM 636 O O . ALA A 1 84 ? -8.478 8.081 -10.885 1.00 88.38 84 ALA A O 1
ATOM 637 N N . SER A 1 85 ? -6.388 7.359 -11.297 1.00 85.19 85 SER A N 1
ATOM 638 C CA . SER A 1 85 ? -6.663 6.874 -12.658 1.00 85.19 85 SER A CA 1
ATOM 639 C C . SER A 1 85 ? -7.545 5.620 -12.685 1.00 85.19 85 SER A C 1
ATOM 641 O O . SER A 1 85 ? -8.238 5.376 -13.667 1.00 85.19 85 SER A O 1
ATOM 643 N N . LEU A 1 86 ? -7.569 4.841 -11.597 1.00 85.12 86 LEU A N 1
ATOM 644 C CA . LEU A 1 86 ? -8.347 3.604 -11.465 1.00 85.12 86 LEU A CA 1
ATOM 645 C C . LEU A 1 86 ? -9.266 3.681 -10.241 1.00 85.12 86 LEU A C 1
ATOM 647 O O . LEU A 1 86 ? -9.213 2.842 -9.337 1.00 85.12 86 LEU A O 1
ATOM 651 N N . LYS A 1 87 ? -10.114 4.717 -10.187 1.00 85.19 87 LYS A N 1
ATOM 652 C CA . LYS A 1 87 ? -11.046 4.913 -9.066 1.00 85.19 87 LYS A CA 1
ATOM 653 C C . LYS A 1 87 ? -11.903 3.671 -8.836 1.00 85.19 87 LYS A C 1
ATOM 655 O O . LYS A 1 87 ? -12.469 3.108 -9.764 1.00 85.19 87 LYS A O 1
ATOM 660 N N . GLY A 1 88 ? -12.024 3.277 -7.572 1.00 86.06 88 GLY A N 1
ATOM 661 C CA . GLY A 1 88 ? -12.814 2.114 -7.165 1.00 86.06 88 GLY A CA 1
ATOM 662 C C . GLY A 1 88 ? -12.089 0.774 -7.307 1.00 86.06 88 GLY A C 1
ATOM 663 O O . GLY A 1 88 ? -12.515 -0.196 -6.685 1.00 86.06 88 GLY A O 1
ATOM 664 N N . HIS A 1 89 ? -10.962 0.716 -8.023 1.00 89.12 89 HIS A N 1
ATOM 665 C CA . HIS A 1 89 ? -10.139 -0.485 -8.086 1.00 89.12 89 HIS A CA 1
ATOM 666 C C . HIS A 1 89 ? -9.159 -0.547 -6.912 1.00 89.12 89 HIS A C 1
ATOM 668 O O . HIS A 1 89 ? -8.524 0.443 -6.531 1.00 89.12 89 HIS A O 1
ATOM 674 N N . ARG A 1 90 ? -9.044 -1.749 -6.342 1.00 92.69 90 ARG A N 1
ATOM 675 C CA . ARG A 1 90 ? -8.108 -2.088 -5.270 1.00 92.69 90 ARG A CA 1
ATOM 676 C C . ARG A 1 90 ? -7.186 -3.191 -5.777 1.00 92.69 90 ARG A C 1
ATOM 678 O O . ARG A 1 90 ?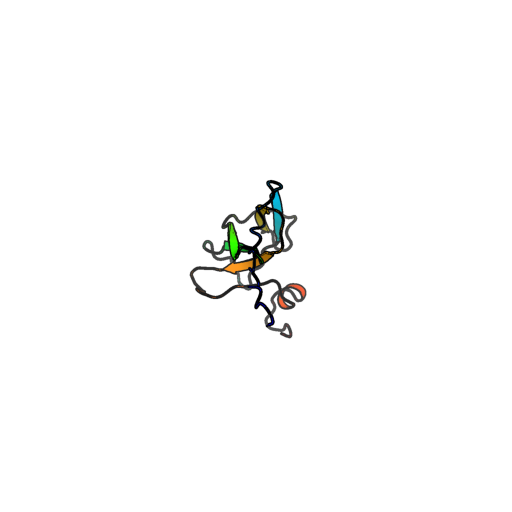 -7.656 -4.276 -6.112 1.00 92.69 90 ARG A O 1
ATOM 685 N N . ALA A 1 91 ? -5.891 -2.904 -5.847 1.00 90.38 91 ALA A N 1
ATOM 686 C CA . ALA A 1 91 ? -4.880 -3.874 -6.248 1.00 90.38 91 ALA A CA 1
ATOM 687 C C . ALA A 1 91 ? -4.313 -4.570 -5.007 1.00 90.38 91 ALA A C 1
ATOM 689 O O . ALA A 1 91 ? -3.694 -3.925 -4.161 1.00 90.38 91 ALA A O 1
ATOM 690 N N . TYR A 1 92 ? -4.539 -5.876 -4.898 1.00 90.12 92 TYR A N 1
ATOM 691 C CA . TYR A 1 92 ? -4.075 -6.709 -3.788 1.00 90.12 92 TYR A CA 1
ATOM 692 C C . TYR A 1 92 ? -2.853 -7.535 -4.187 1.00 90.12 92 TYR A C 1
ATOM 694 O O . TYR A 1 92 ? -2.608 -7.770 -5.372 1.00 90.12 92 TYR A O 1
ATOM 702 N N . TYR A 1 93 ? -2.119 -8.032 -3.190 1.00 84.00 93 TYR A N 1
ATOM 703 C CA . TYR A 1 93 ? -1.140 -9.086 -3.432 1.00 84.00 93 TYR A CA 1
ATOM 704 C C . TYR A 1 93 ? -1.853 -10.339 -3.960 1.00 84.00 93 TYR A C 1
ATOM 706 O O . TYR A 1 93 ? -2.823 -10.805 -3.364 1.00 84.00 93 TYR A O 1
ATOM 714 N N . SER A 1 94 ? -1.370 -10.869 -5.078 1.00 78.75 94 SER A N 1
ATOM 715 C CA . SER A 1 94 ? -1.937 -12.021 -5.784 1.00 78.75 94 SER A CA 1
ATOM 716 C C . SER A 1 94 ? -0.823 -12.882 -6.381 1.00 78.75 94 SER A C 1
ATOM 718 O O . SER A 1 94 ? 0.351 -12.502 -6.340 1.00 78.75 94 SER A O 1
ATOM 720 N N . GLU A 1 95 ? -1.168 -14.033 -6.965 1.00 71.88 95 GLU A N 1
ATOM 721 C CA . GLU A 1 95 ? -0.198 -14.902 -7.650 1.00 71.88 95 GLU A CA 1
ATOM 722 C C . GLU A 1 95 ? 0.530 -14.188 -8.799 1.00 71.88 95 GLU A C 1
ATOM 724 O O . GLU A 1 95 ? 1.697 -14.470 -9.059 1.00 71.88 95 GLU A O 1
ATOM 729 N N . PHE A 1 96 ? -0.070 -13.154 -9.396 1.00 69.88 96 PHE A N 1
ATOM 730 C CA . PHE A 1 96 ? 0.614 -12.296 -10.366 1.00 69.88 96 PHE A CA 1
ATOM 731 C C . PHE A 1 96 ? 1.916 -11.682 -9.825 1.00 69.88 96 PHE A C 1
ATOM 733 O O . PHE A 1 96 ? 2.846 -11.406 -10.583 1.00 69.88 96 PHE A O 1
ATOM 740 N N . VAL A 1 97 ? 2.025 -11.476 -8.511 1.00 71.50 97 VAL A N 1
ATOM 741 C CA . VAL A 1 97 ? 3.241 -10.932 -7.892 1.00 71.50 97 VAL A CA 1
ATOM 742 C C . VAL A 1 97 ? 4.367 -11.970 -7.860 1.00 71.50 97 VAL A C 1
ATOM 744 O O . VAL A 1 97 ? 5.538 -11.607 -7.995 1.00 71.50 97 VAL A O 1
ATOM 747 N N . THR A 1 98 ? 4.047 -13.263 -7.734 1.00 75.75 98 THR A N 1
ATOM 748 C CA . THR A 1 98 ? 5.058 -14.334 -7.656 1.00 75.75 98 THR A CA 1
ATOM 749 C C . THR A 1 98 ? 5.731 -14.564 -9.007 1.00 75.75 98 THR A C 1
ATOM 751 O O . THR A 1 98 ? 6.944 -14.771 -9.070 1.00 75.75 98 THR A O 1
ATOM 754 N N . CYS A 1 99 ? 4.972 -14.420 -10.092 1.00 75.25 99 CYS A N 1
ATOM 755 C CA . CYS A 1 99 ? 5.440 -14.573 -11.467 1.00 75.25 99 CYS A CA 1
ATOM 756 C C . CYS A 1 99 ? 5.990 -13.268 -12.092 1.00 75.25 99 CYS A C 1
ATOM 758 O O . CYS A 1 99 ? 6.321 -13.238 -13.279 1.00 75.25 99 CYS A O 1
ATOM 760 N N . GLY A 1 100 ? 6.106 -12.188 -11.306 1.00 72.75 100 GLY A N 1
ATOM 761 C CA . GLY A 1 100 ? 6.739 -10.935 -11.729 1.00 72.75 100 GLY A CA 1
ATOM 762 C C . GLY A 1 100 ? 5.857 -10.006 -12.566 1.00 72.75 100 GLY A C 1
ATOM 763 O O . GLY A 1 100 ? 6.391 -9.258 -13.377 1.00 72.75 100 GLY A O 1
ATOM 764 N N . LEU A 1 101 ? 4.533 -10.050 -12.385 1.00 73.31 101 LEU A N 1
ATOM 765 C CA . LEU A 1 101 ? 3.559 -9.161 -13.038 1.00 73.31 101 LEU A CA 1
ATOM 766 C C . LEU A 1 101 ? 3.565 -9.243 -14.577 1.00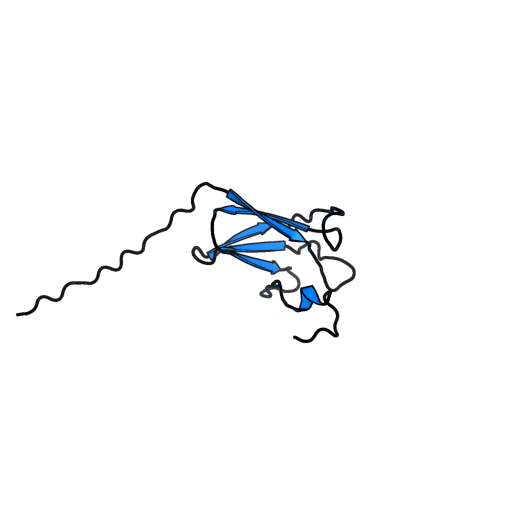 73.31 101 LEU A C 1
ATOM 768 O O . LEU A 1 101 ? 3.190 -8.294 -15.264 1.00 73.31 101 LEU A O 1
ATOM 772 N N . ARG A 1 102 ? 4.003 -10.377 -15.138 1.00 69.06 102 ARG A N 1
ATOM 773 C CA . ARG A 1 102 ? 4.048 -10.591 -16.591 1.00 69.06 102 ARG A CA 1
ATOM 774 C C . ARG A 1 102 ? 2.652 -10.890 -17.133 1.00 69.06 102 ARG A C 1
ATOM 776 O O . ARG A 1 102 ? 1.868 -11.593 -16.506 1.00 69.06 102 ARG A O 1
ATOM 783 N N . VAL A 1 103 ? 2.389 -10.464 -18.368 1.00 68.81 103 VAL A N 1
ATOM 784 C CA . VAL A 1 103 ? 1.132 -10.773 -19.083 1.00 68.81 103 VAL A CA 1
ATOM 785 C C . VAL A 1 103 ? 0.876 -12.275 -19.255 1.00 68.81 103 VAL A C 1
ATOM 787 O O . VAL A 1 103 ? -0.258 -12.689 -19.443 1.00 68.81 103 VAL A O 1
ATOM 790 N N . SER A 1 104 ? 1.924 -13.100 -19.190 1.00 73.56 104 SER A N 1
ATOM 791 C CA . SER A 1 104 ? 1.850 -14.554 -19.349 1.00 73.56 104 SER A CA 1
ATOM 792 C C . SER A 1 104 ? 1.524 -15.309 -18.056 1.00 73.56 104 SER A C 1
ATOM 794 O O . SER A 1 104 ? 1.622 -16.534 -18.037 1.00 73.56 104 SER A O 1
ATOM 796 N N . CYS A 1 105 ? 1.247 -14.612 -16.954 1.00 68.56 105 CYS A N 1
ATOM 797 C CA . CYS A 1 105 ? 0.957 -15.261 -15.684 1.00 68.56 105 CYS A CA 1
ATOM 798 C C . CYS A 1 105 ? -0.459 -15.853 -15.671 1.00 68.56 105 CYS A C 1
ATOM 800 O O . CYS A 1 105 ? -1.403 -15.123 -15.979 1.00 68.56 105 CYS A O 1
ATOM 802 N N . PRO A 1 106 ? -0.624 -17.137 -15.307 1.00 64.25 106 PRO A N 1
ATOM 803 C CA . PRO A 1 106 ? -1.947 -17.708 -15.090 1.00 64.25 106 PRO A CA 1
ATOM 804 C C . PRO A 1 106 ? -2.608 -17.031 -13.879 1.00 64.25 106 PRO A C 1
ATOM 806 O O . PRO A 1 106 ? -1.944 -16.775 -12.874 1.00 64.25 106 PRO A O 1
ATOM 809 N N . SER A 1 107 ? -3.887 -16.692 -14.039 1.00 58.31 107 SER A N 1
ATOM 810 C CA . SER A 1 107 ? -4.740 -15.982 -13.077 1.00 58.31 107 SER A CA 1
ATOM 811 C C . SER A 1 107 ? -5.558 -16.915 -12.203 1.00 58.31 107 SER A C 1
ATOM 813 O O . SER A 1 107 ? -6.072 -17.897 -12.791 1.00 58.31 107 SER A O 1
#

Foldseek 3Di:
DDDDDDDDPDDDDDDQPPDKDKDKAADDDPDPDDDLQKKKWWQFPPPRDIWIDSDWDQDPVHPVRTMDMTIDTDGDTFIFMDGPVRPPDTHGDDVCVVVPVDPPDDD

Radius of gyration: 19.52 Å; chains: 1; bounding box: 65×29×51 Å

Sequence (107 aa):
MIPAIPLIFAAAAFAASGVTGVIEGALGYPGEEIPGDMKVCAENLVTKQQYCTAAHIENKRYRYGLGYRIEVPEGRYHVFATTASLKGHRAYYSEFVTCGLRVSCPS

pLDDT: mean 82.32, std 14.24, range [44.94, 96.81]

Secondary structure (DSSP, 8-state):
-----------------S-EEEEEEE---SSSS--TT-EEEEEETTT--EEEE---EE-TTSTTSEEEEEEEESS-EEEEEE-GGGTT--EE--HHHHTTS-TT---